Protein AF-A0A1B3E6L6-F1 (afdb_monomer)

Mean predicted aligned error: 12.83 Å

Solvent-accessible surface area (backbone atoms only — not comparable to full-atom values): 8025 Å² total; per-residue (Å²): 119,66,79,77,66,76,76,62,70,64,58,30,36,51,27,19,52,50,33,32,53,53,49,43,53,72,69,69,51,60,70,65,60,56,51,47,51,59,66,41,56,65,50,52,46,38,31,69,58,58,65,61,40,76,87,66,49,52,91,49,75,70,44,30,39,52,48,17,30,46,27,16,46,41,19,52,50,31,40,76,79,42,95,42,90,62,36,52,72,61,16,46,55,54,38,54,69,42,34,72,57,47,46,53,55,51,51,67,71,67,63,86,73,94,72,83,83,91,76,68,70,74,69,64,65,73,78,75,75,79,81,83,86,85,88,128

Foldseek 3Di:
DVVVPPPFDLLQLVLLLVLLQVVCVVVVHDVVVSVVLVVPCPSVCCSPPVRRDPPQQAPDPVSSSVLSNQLSVQQVVCCVPHPDPGCNVVSSVVSSVCSVVSNVVVVVVPDDDPDDPPPPPVVVVVVPDDDDDDDD

Sequence (136 aa):
MLAVLRVIRIEIPLAMLASRVLLCLAAGHSPQESLYSLSLGGLLFTAFFIATDPVTSPDTRAGRILFGVAIGALTELIREFGLYADGLCFAVLAANLLVPQIDRLVLRIQRPWYTRTPCTESVRSDVGGAPGERSE

Structure (mmCIF, N/CA/C/O backbone):
data_AF-A0A1B3E6L6-F1
#
_entry.id   AF-A0A1B3E6L6-F1
#
loop_
_atom_site.group_PDB
_atom_site.id
_atom_site.type_symbol
_atom_site.label_atom_id
_atom_site.label_alt_id
_atom_site.label_comp_id
_atom_site.label_asym_id
_atom_site.label_entity_id
_atom_site.label_seq_id
_atom_site.pdbx_PDB_ins_code
_atom_site.Cartn_x
_atom_site.Cartn_y
_atom_site.Cartn_z
_atom_site.occupancy
_atom_site.B_iso_or_equiv
_atom_site.auth_seq_id
_atom_site.auth_comp_id
_atom_site.auth_asym_id
_atom_site.auth_atom_id
_atom_site.pdbx_PDB_model_num
ATOM 1 N N . MET A 1 1 ? 9.447 8.538 17.000 1.00 41.03 1 MET A N 1
ATOM 2 C CA . MET A 1 1 ? 8.696 8.958 18.207 1.00 41.03 1 MET A CA 1
ATOM 3 C C . MET A 1 1 ? 7.262 8.417 18.225 1.00 41.03 1 MET A C 1
ATOM 5 O O . MET A 1 1 ? 6.877 7.855 19.236 1.00 41.03 1 MET A O 1
ATOM 9 N N . LEU A 1 2 ? 6.508 8.447 17.113 1.00 46.28 2 LEU A N 1
ATOM 10 C CA . LEU A 1 2 ? 5.162 7.838 17.033 1.00 46.28 2 LEU A CA 1
ATOM 11 C C . LEU A 1 2 ? 5.155 6.291 16.970 1.00 46.28 2 LEU A C 1
ATOM 13 O O . LEU A 1 2 ? 4.274 5.661 17.547 1.00 46.28 2 LEU A O 1
ATOM 17 N N . ALA A 1 3 ? 6.178 5.666 16.369 1.00 46.22 3 ALA A N 1
ATOM 18 C CA . ALA A 1 3 ? 6.337 4.201 16.320 1.00 46.22 3 ALA A CA 1
ATOM 19 C C . ALA A 1 3 ? 6.594 3.540 17.696 1.00 46.22 3 ALA A C 1
ATOM 21 O O . ALA A 1 3 ? 6.356 2.350 17.872 1.00 46.22 3 ALA A O 1
ATOM 22 N N . VAL A 1 4 ? 7.052 4.318 18.684 1.00 46.22 4 VAL A N 1
ATOM 23 C CA . VAL A 1 4 ? 7.353 3.846 20.050 1.00 46.22 4 VAL A CA 1
ATOM 24 C C . VAL A 1 4 ? 6.099 3.853 20.937 1.00 46.22 4 VAL A C 1
ATOM 26 O O . VAL A 1 4 ? 6.029 3.120 21.917 1.00 46.22 4 VAL A O 1
ATOM 29 N N . LEU A 1 5 ? 5.062 4.613 20.565 1.00 48.47 5 LEU A N 1
ATOM 30 C CA . LEU A 1 5 ? 3.857 4.805 21.378 1.00 48.47 5 LEU A CA 1
ATOM 31 C C . LEU A 1 5 ? 2.786 3.710 21.200 1.00 48.47 5 LEU A C 1
ATOM 33 O O . LEU A 1 5 ? 1.694 3.858 21.731 1.00 48.47 5 LEU A O 1
ATOM 37 N N . ARG A 1 6 ? 3.062 2.598 20.494 1.00 50.12 6 ARG A N 1
ATOM 38 C CA . ARG A 1 6 ? 2.117 1.465 20.312 1.00 50.12 6 ARG A CA 1
ATOM 39 C C . ARG A 1 6 ? 0.737 1.825 19.718 1.00 50.12 6 ARG A C 1
ATOM 41 O O . ARG A 1 6 ? -0.174 1.003 19.757 1.00 50.12 6 ARG A O 1
ATOM 48 N N . VAL A 1 7 ? 0.587 3.013 19.129 1.00 53.12 7 VAL A N 1
ATOM 49 C CA . VAL A 1 7 ? -0.655 3.454 18.465 1.00 53.12 7 VAL A CA 1
ATOM 50 C C . VAL A 1 7 ? -0.666 3.077 16.975 1.00 53.12 7 VAL A C 1
ATOM 52 O O . VAL A 1 7 ? -1.729 2.804 16.425 1.00 53.12 7 VAL A O 1
ATOM 55 N N . ILE A 1 8 ? 0.505 2.976 16.329 1.00 53.72 8 ILE A N 1
ATOM 56 C CA . ILE A 1 8 ? 0.622 2.602 14.909 1.00 53.72 8 ILE A CA 1
ATOM 57 C C . ILE A 1 8 ? 0.853 1.091 14.779 1.00 53.72 8 ILE A C 1
ATOM 59 O O . ILE A 1 8 ? 1.781 0.523 15.354 1.00 53.72 8 ILE A O 1
ATOM 63 N N . ARG A 1 9 ? -0.028 0.447 14.012 1.00 62.03 9 ARG A N 1
ATOM 64 C CA . ARG A 1 9 ? -0.078 -0.993 13.737 1.00 62.03 9 ARG A CA 1
ATOM 65 C C . ARG A 1 9 ? 0.976 -1.325 12.667 1.00 62.03 9 ARG A C 1
ATOM 67 O O . ARG A 1 9 ? 0.778 -1.038 11.488 1.00 62.03 9 ARG A O 1
ATOM 74 N N . ILE A 1 10 ? 2.113 -1.880 13.093 1.00 70.75 10 ILE A N 1
ATOM 75 C CA . ILE A 1 10 ? 3.303 -2.192 12.267 1.00 70.75 10 ILE A CA 1
ATOM 76 C C . ILE A 1 10 ? 2.981 -3.205 11.147 1.00 70.75 10 ILE A C 1
ATOM 78 O O . ILE A 1 10 ? 3.731 -3.355 10.188 1.00 70.75 10 ILE A O 1
ATOM 82 N N . GLU A 1 11 ? 1.834 -3.872 11.229 1.00 80.75 11 GLU A N 1
ATOM 83 C CA . GLU A 1 11 ? 1.367 -4.860 10.266 1.00 80.75 11 GLU A CA 1
ATOM 84 C C . GLU A 1 11 ? 1.252 -4.302 8.837 1.00 80.75 11 GLU A C 1
ATOM 86 O O . GLU A 1 11 ? 1.588 -5.013 7.898 1.00 80.75 11 GLU A O 1
ATOM 91 N N . ILE A 1 12 ? 0.833 -3.042 8.661 1.00 81.25 12 ILE A N 1
ATOM 92 C CA . ILE A 1 12 ? 0.653 -2.421 7.334 1.00 81.25 12 ILE A CA 1
ATOM 93 C C . ILE A 1 12 ? 2.001 -2.131 6.646 1.00 81.25 12 ILE A C 1
ATOM 95 O O . ILE A 1 12 ? 2.218 -2.660 5.551 1.00 81.25 12 ILE A O 1
ATOM 99 N N . PRO A 1 13 ? 2.935 -1.362 7.252 1.00 83.94 13 PRO A N 1
ATOM 100 C CA . PRO A 1 13 ? 4.232 -1.100 6.629 1.00 83.94 13 PRO A CA 1
ATOM 101 C C . PRO A 1 13 ? 5.027 -2.390 6.420 1.00 83.94 13 PRO A C 1
ATOM 103 O O . PRO A 1 13 ? 5.674 -2.550 5.386 1.00 83.94 13 PRO A O 1
ATOM 106 N N . LEU A 1 14 ? 4.947 -3.337 7.363 1.00 85.12 14 LEU A N 1
ATOM 107 C CA . LEU A 1 14 ? 5.633 -4.620 7.241 1.00 85.12 14 LEU A CA 1
ATOM 108 C C . LEU A 1 14 ? 5.074 -5.449 6.080 1.00 85.12 14 LEU A C 1
ATOM 110 O O . LEU 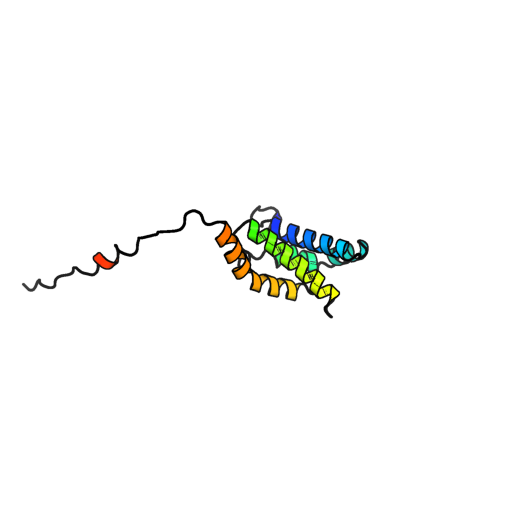A 1 14 ? 5.854 -5.972 5.290 1.00 85.12 14 LEU A O 1
ATOM 114 N N . ALA A 1 15 ? 3.747 -5.541 5.943 1.00 85.38 15 ALA A N 1
ATOM 115 C CA . ALA A 1 15 ? 3.113 -6.265 4.842 1.00 85.38 15 ALA A CA 1
ATOM 116 C C . ALA A 1 15 ? 3.434 -5.637 3.479 1.00 85.38 15 ALA A C 1
ATOM 118 O O . ALA A 1 15 ? 3.723 -6.360 2.5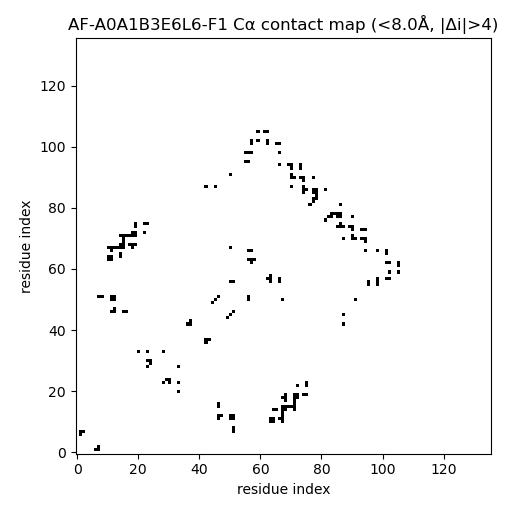28 1.00 85.38 15 ALA A O 1
ATOM 119 N N . MET A 1 16 ? 3.445 -4.305 3.391 1.00 87.31 16 MET A N 1
ATOM 120 C CA . MET A 1 16 ? 3.783 -3.585 2.163 1.00 87.31 16 MET A CA 1
ATOM 121 C C . MET A 1 16 ? 5.234 -3.829 1.736 1.00 87.31 16 MET A C 1
ATOM 123 O O . MET A 1 16 ? 5.484 -4.190 0.585 1.00 87.31 16 MET A O 1
ATOM 127 N N . LEU A 1 17 ? 6.190 -3.683 2.661 1.00 87.12 17 LEU A N 1
ATOM 128 C CA . LEU A 1 17 ? 7.609 -3.925 2.386 1.00 87.12 17 LEU A CA 1
ATOM 129 C C . LEU A 1 17 ? 7.871 -5.394 2.044 1.00 87.12 17 LEU A C 1
ATOM 131 O O . LEU A 1 17 ? 8.558 -5.679 1.065 1.00 87.12 17 LEU A O 1
ATOM 135 N N . ALA A 1 18 ? 7.289 -6.321 2.808 1.00 87.00 18 ALA A N 1
ATOM 136 C CA . ALA A 1 18 ? 7.426 -7.751 2.558 1.00 87.00 18 ALA A CA 1
ATOM 137 C C . ALA A 1 18 ? 6.862 -8.135 1.186 1.00 87.00 18 ALA A C 1
ATOM 139 O O . ALA A 1 18 ? 7.531 -8.831 0.429 1.00 87.00 18 ALA A O 1
ATOM 140 N N . SER A 1 19 ? 5.670 -7.643 0.834 1.00 86.62 19 SER A N 1
ATOM 141 C CA . SER A 1 19 ? 5.049 -7.923 -0.463 1.00 86.62 19 SER A CA 1
ATOM 142 C C . SER A 1 19 ? 5.864 -7.363 -1.626 1.00 86.62 19 SER A C 1
ATOM 144 O O . SER A 1 19 ? 6.028 -8.048 -2.630 1.00 86.62 19 SER A O 1
ATOM 146 N N . ARG A 1 20 ? 6.386 -6.137 -1.498 1.00 84.25 20 ARG A N 1
ATOM 147 C CA . ARG A 1 20 ? 7.227 -5.495 -2.518 1.00 84.25 20 ARG A CA 1
ATOM 148 C C . ARG A 1 20 ? 8.509 -6.293 -2.755 1.00 84.25 20 ARG A C 1
ATOM 150 O O . ARG A 1 20 ? 8.824 -6.620 -3.891 1.00 84.25 20 ARG A O 1
ATOM 157 N N . VAL A 1 21 ? 9.221 -6.647 -1.684 1.00 83.38 21 VAL A N 1
ATOM 158 C CA . VAL A 1 21 ? 10.462 -7.432 -1.775 1.00 83.38 21 VAL A CA 1
ATOM 159 C C . VAL A 1 21 ? 10.185 -8.822 -2.343 1.00 83.38 21 VAL A C 1
ATOM 161 O O . VAL A 1 21 ? 10.919 -9.281 -3.212 1.00 83.38 21 VAL A O 1
ATOM 164 N N . LEU A 1 22 ? 9.109 -9.478 -1.902 1.00 85.75 22 LEU A N 1
ATOM 165 C CA . LEU A 1 22 ? 8.742 -10.807 -2.386 1.00 85.75 22 LEU A CA 1
ATOM 166 C C . LEU A 1 22 ? 8.441 -10.807 -3.889 1.00 85.75 22 LEU A C 1
ATOM 168 O O . LEU A 1 22 ? 8.904 -11.694 -4.600 1.00 85.75 22 LEU A O 1
ATOM 172 N N . LEU A 1 23 ? 7.697 -9.813 -4.377 1.00 83.50 23 LEU A N 1
ATOM 173 C CA . LEU A 1 23 ? 7.357 -9.703 -5.796 1.00 83.50 23 LEU A CA 1
ATOM 174 C C . LEU A 1 23 ? 8.552 -9.294 -6.653 1.00 83.50 23 LEU A C 1
ATOM 176 O O . LEU A 1 23 ? 8.731 -9.848 -7.730 1.00 83.50 23 LEU A O 1
ATOM 180 N N . CYS A 1 24 ? 9.415 -8.415 -6.151 1.00 80.31 24 CYS A N 1
ATOM 181 C CA . CYS A 1 24 ? 10.666 -8.062 -6.815 1.00 80.31 24 CYS A CA 1
ATOM 182 C C . CYS A 1 24 ? 11.586 -9.288 -6.986 1.00 80.31 24 CYS A C 1
ATOM 184 O O . CYS A 1 24 ? 12.129 -9.520 -8.066 1.00 80.31 24 CYS A O 1
ATOM 186 N N . LEU A 1 25 ? 11.693 -10.131 -5.948 1.00 78.81 25 LEU A N 1
ATOM 187 C CA . LEU A 1 25 ? 12.423 -11.401 -6.023 1.00 78.81 25 LEU A CA 1
ATOM 188 C C . LEU A 1 25 ? 11.766 -12.387 -6.998 1.00 78.81 25 LEU A C 1
ATOM 190 O O . LEU A 1 25 ? 12.469 -13.057 -7.752 1.00 78.81 25 LEU A O 1
ATOM 194 N N . ALA A 1 26 ? 10.433 -12.468 -7.008 1.00 81.19 26 ALA A N 1
ATOM 195 C CA . ALA A 1 26 ? 9.693 -13.318 -7.940 1.00 81.19 26 ALA A CA 1
ATOM 196 C C . ALA A 1 26 ? 9.858 -12.872 -9.405 1.00 81.19 26 ALA A C 1
ATOM 198 O O . ALA A 1 26 ? 9.918 -13.718 -10.293 1.00 81.19 26 ALA A O 1
ATOM 199 N N . ALA A 1 27 ? 9.993 -11.567 -9.650 1.00 75.88 27 ALA A N 1
ATOM 200 C CA . ALA A 1 27 ? 10.260 -10.982 -10.963 1.00 75.88 27 ALA A CA 1
ATOM 201 C C . ALA A 1 27 ? 11.733 -11.115 -11.409 1.00 75.88 27 ALA A C 1
ATOM 203 O O . ALA A 1 27 ? 12.117 -10.569 -12.440 1.00 75.88 27 ALA A O 1
ATOM 204 N N . GLY A 1 28 ? 12.588 -11.803 -10.640 1.00 72.62 28 GLY A N 1
ATOM 205 C CA . GLY A 1 28 ? 13.980 -12.076 -11.011 1.00 72.62 28 GLY A CA 1
ATOM 206 C C . GLY A 1 28 ? 14.906 -10.855 -11.005 1.00 72.62 28 GLY A C 1
ATOM 207 O O . GLY A 1 28 ? 16.024 -10.939 -11.514 1.00 72.62 28 GLY A O 1
ATOM 208 N N . HIS A 1 29 ? 14.472 -9.728 -10.432 1.00 74.12 29 HIS A N 1
ATOM 209 C CA . HIS A 1 29 ? 15.305 -8.535 -10.317 1.00 74.12 29 HIS A CA 1
ATOM 210 C C . HIS A 1 29 ? 16.397 -8.732 -9.263 1.00 74.12 29 HIS A C 1
ATOM 212 O O . HIS A 1 29 ? 16.225 -9.440 -8.265 1.00 74.12 29 HIS A O 1
ATOM 218 N N . SER A 1 30 ? 17.550 -8.092 -9.473 1.00 75.06 30 SER A N 1
ATOM 219 C CA . SER A 1 30 ? 18.653 -8.210 -8.524 1.00 75.06 30 SER A CA 1
ATOM 220 C C . SER A 1 30 ? 18.262 -7.591 -7.166 1.00 75.06 30 SER A C 1
ATOM 222 O O . SER A 1 30 ? 17.670 -6.508 -7.119 1.00 75.06 30 SER A O 1
ATOM 224 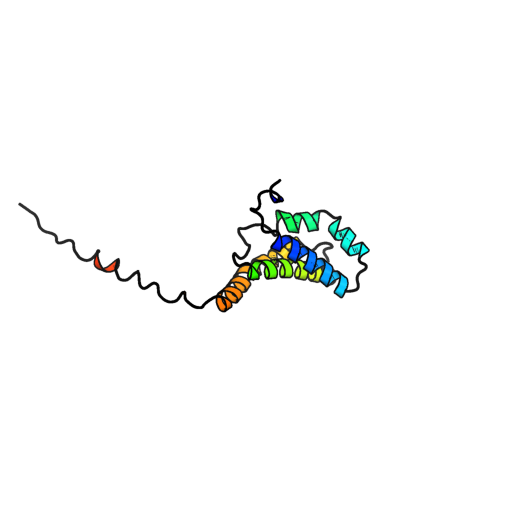N N . PRO A 1 31 ? 18.616 -8.223 -6.029 1.00 65.62 31 PRO A N 1
ATOM 225 C CA . PRO A 1 31 ? 18.261 -7.714 -4.698 1.00 65.62 31 PRO A CA 1
ATOM 226 C C . PRO A 1 31 ? 18.870 -6.331 -4.412 1.00 65.62 31 PRO A C 1
ATOM 228 O O . PRO A 1 31 ? 18.399 -5.606 -3.539 1.00 65.62 31 PRO A O 1
ATOM 231 N N . GLN A 1 32 ? 19.898 -5.954 -5.172 1.00 65.62 32 GLN A N 1
ATOM 232 C CA . GLN A 1 32 ? 20.609 -4.683 -5.086 1.00 65.62 32 GLN A CA 1
ATOM 233 C C . GLN A 1 32 ? 19.712 -3.511 -5.506 1.00 65.62 32 GLN A C 1
ATOM 235 O O . GLN A 1 32 ? 19.678 -2.488 -4.826 1.00 65.62 32 GLN A O 1
ATOM 240 N N . GLU A 1 33 ? 18.924 -3.680 -6.570 1.00 66.75 33 GLU A N 1
ATOM 241 C CA . GLU A 1 33 ? 17.974 -2.658 -7.022 1.00 66.75 33 GLU A CA 1
ATOM 242 C C . GLU A 1 33 ? 16.800 -2.510 -6.060 1.00 66.75 33 GLU A C 1
ATOM 244 O O . GLU A 1 33 ? 16.365 -1.396 -5.768 1.00 66.75 33 GLU A O 1
ATOM 249 N N . SER A 1 34 ? 16.330 -3.625 -5.492 1.00 65.50 34 SER A N 1
ATOM 250 C CA . SER A 1 34 ? 15.294 -3.581 -4.461 1.00 65.50 34 SER A CA 1
ATOM 251 C C . SER A 1 34 ? 15.776 -2.812 -3.231 1.00 65.50 34 SER A C 1
ATOM 253 O O . SER A 1 34 ? 15.046 -1.977 -2.701 1.00 65.50 34 SER A O 1
ATOM 255 N N . LEU A 1 35 ? 17.013 -3.056 -2.790 1.00 64.06 35 LEU A N 1
ATOM 256 C CA . LEU A 1 35 ? 17.632 -2.319 -1.688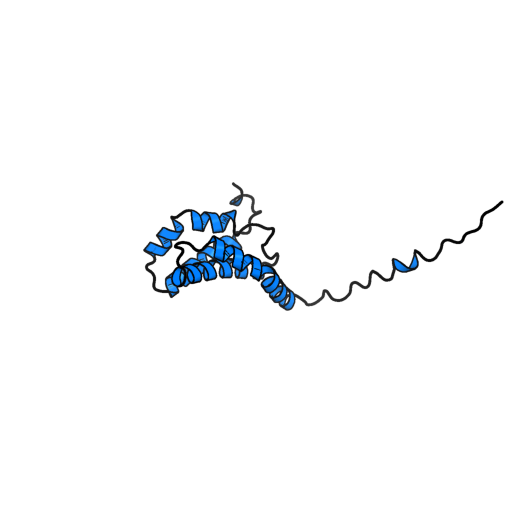 1.00 64.06 35 LEU A CA 1
ATOM 257 C C . LEU A 1 35 ? 17.811 -0.834 -2.021 1.00 64.06 35 LEU A C 1
ATOM 259 O O . LEU A 1 35 ? 17.611 0.008 -1.146 1.00 64.06 35 LEU A O 1
ATOM 263 N N . TYR A 1 36 ? 18.109 -0.489 -3.275 1.00 65.94 36 TYR A N 1
ATOM 264 C CA . TYR A 1 36 ? 18.185 0.904 -3.715 1.00 65.94 36 TYR A CA 1
ATOM 265 C C . TYR A 1 36 ? 16.823 1.608 -3.618 1.00 65.94 36 TYR A C 1
ATOM 267 O O . TYR A 1 36 ? 16.741 2.701 -3.064 1.00 65.94 36 TYR A O 1
ATOM 275 N N . SER A 1 37 ? 15.727 0.955 -4.018 1.00 67.06 37 SER A N 1
ATOM 276 C CA . SER A 1 37 ? 14.366 1.483 -3.819 1.00 67.06 37 SER A CA 1
ATOM 277 C C . SER A 1 37 ? 13.952 1.595 -2.345 1.00 67.06 37 SER A C 1
ATOM 279 O O . SER A 1 37 ? 13.157 2.467 -2.011 1.00 67.06 37 SER A O 1
ATOM 281 N N . LEU A 1 38 ? 14.486 0.757 -1.446 1.00 65.19 38 LEU A N 1
ATOM 282 C CA . LEU A 1 38 ? 14.327 0.947 0.006 1.00 65.19 38 LEU A CA 1
ATOM 283 C C . LEU A 1 38 ? 15.147 2.143 0.524 1.00 65.19 38 LEU A C 1
ATOM 285 O O . LEU A 1 38 ? 14.758 2.776 1.504 1.00 65.19 38 LEU A O 1
ATOM 289 N N . SER A 1 39 ? 16.276 2.434 -0.125 1.00 62.81 39 SER A N 1
ATOM 290 C CA . SER A 1 39 ? 17.194 3.528 0.216 1.00 62.81 39 SER A CA 1
ATOM 291 C C . SER A 1 39 ? 16.698 4.886 -0.294 1.00 62.81 39 SER A C 1
ATOM 293 O O . SER A 1 39 ? 16.971 5.915 0.326 1.00 62.81 39 SER A O 1
ATOM 295 N N . LEU A 1 40 ? 15.926 4.903 -1.389 1.00 68.50 40 LEU A N 1
ATOM 296 C CA . LEU A 1 40 ? 15.109 6.047 -1.777 1.00 68.50 40 LEU A CA 1
ATOM 297 C C . LEU A 1 40 ? 13.987 6.193 -0.750 1.00 68.50 40 LEU A C 1
ATOM 299 O O . LEU A 1 40 ? 13.019 5.436 -0.739 1.00 68.50 40 LEU A O 1
ATOM 303 N N . GLY A 1 41 ? 14.101 7.195 0.119 1.00 69.88 41 GLY A N 1
ATOM 304 C CA . GLY A 1 41 ? 13.173 7.422 1.228 1.00 69.88 41 GLY A CA 1
ATOM 305 C C . GLY A 1 41 ? 11.683 7.472 0.860 1.00 69.88 41 GLY A C 1
ATOM 306 O O . GLY A 1 41 ? 10.863 7.370 1.763 1.00 69.88 41 GLY A O 1
ATOM 307 N N . GLY A 1 42 ? 11.305 7.565 -0.421 1.00 78.31 42 GLY A N 1
ATOM 308 C CA . GLY A 1 42 ? 9.920 7.517 -0.896 1.00 78.31 42 GLY A CA 1
ATOM 309 C C . GLY A 1 42 ? 9.164 6.234 -0.528 1.00 78.31 42 GLY A C 1
ATOM 310 O O . GLY A 1 42 ? 8.011 6.320 -0.099 1.00 78.31 42 GLY A O 1
ATOM 311 N N . LEU A 1 43 ? 9.795 5.055 -0.604 1.00 82.38 43 LEU A N 1
ATOM 312 C CA . LEU A 1 43 ? 9.145 3.788 -0.231 1.00 82.38 43 LEU A CA 1
ATOM 313 C C . LEU A 1 43 ? 8.873 3.730 1.277 1.00 82.38 43 LEU A C 1
ATOM 315 O O . LEU A 1 43 ? 7.764 3.408 1.700 1.00 82.38 43 LEU A O 1
ATOM 319 N N . LEU A 1 44 ? 9.876 4.078 2.087 1.00 82.94 44 LEU A N 1
ATOM 320 C CA . LEU A 1 44 ? 9.756 4.113 3.544 1.00 82.94 44 LEU A CA 1
ATOM 321 C C . LEU A 1 44 ? 8.783 5.211 3.991 1.00 82.94 44 LEU A C 1
ATOM 323 O O . LEU A 1 44 ? 7.938 4.973 4.848 1.00 82.94 44 LEU A O 1
ATOM 327 N N . PHE A 1 45 ? 8.833 6.389 3.373 1.00 84.00 45 PHE A N 1
ATOM 328 C CA . PHE A 1 45 ? 7.887 7.469 3.632 1.00 84.00 45 PHE A CA 1
ATOM 329 C C . PHE A 1 45 ? 6.454 7.026 3.332 1.00 84.00 45 PHE A C 1
ATOM 331 O O . PHE A 1 45 ? 5.564 7.188 4.165 1.00 84.00 45 PHE A O 1
ATOM 338 N N . THR A 1 46 ? 6.238 6.370 2.193 1.00 85.44 46 THR A N 1
ATOM 339 C CA . THR A 1 46 ? 4.922 5.834 1.837 1.00 85.44 46 THR A CA 1
ATOM 340 C C . THR A 1 46 ? 4.471 4.771 2.834 1.00 85.44 46 THR A C 1
ATOM 342 O O . THR A 1 46 ? 3.349 4.844 3.321 1.00 85.44 46 THR A O 1
ATOM 345 N N . ALA A 1 47 ? 5.341 3.830 3.208 1.00 83.62 47 ALA A N 1
ATOM 346 C CA . ALA A 1 47 ? 5.002 2.757 4.140 1.00 83.62 47 ALA A CA 1
ATOM 347 C C . ALA A 1 47 ? 4.633 3.276 5.541 1.00 83.62 47 ALA A C 1
ATOM 349 O O . ALA A 1 47 ? 3.679 2.789 6.141 1.00 83.62 47 ALA A O 1
ATOM 350 N N . PHE A 1 48 ? 5.385 4.246 6.068 1.00 81.94 48 PHE A N 1
ATOM 351 C CA . PHE A 1 48 ? 5.274 4.694 7.462 1.00 81.94 48 PHE A CA 1
ATOM 352 C C . PHE A 1 48 ? 4.417 5.944 7.683 1.00 81.94 48 PHE A C 1
ATOM 354 O O . PHE A 1 48 ? 4.053 6.202 8.829 1.00 81.94 48 PHE A O 1
ATOM 361 N N . PHE A 1 49 ? 4.146 6.742 6.647 1.00 78.06 49 PHE A N 1
ATOM 362 C CA . PHE A 1 49 ? 3.344 7.965 6.772 1.00 78.06 49 PHE A CA 1
ATOM 363 C C . PHE A 1 49 ? 2.053 7.915 5.961 1.00 78.06 49 PHE A C 1
ATOM 365 O O . PHE A 1 49 ? 1.020 8.331 6.475 1.00 78.06 49 PHE A O 1
ATOM 372 N N . ILE A 1 50 ? 2.092 7.405 4.726 1.00 80.56 50 ILE A N 1
ATOM 373 C CA . ILE A 1 50 ? 0.925 7.414 3.832 1.00 80.56 50 ILE A CA 1
ATOM 374 C C . ILE A 1 50 ? 0.053 6.172 4.058 1.00 80.56 50 ILE A C 1
ATOM 376 O O . ILE A 1 50 ? -1.134 6.289 4.333 1.00 80.56 50 ILE A O 1
ATOM 380 N N . ALA A 1 51 ? 0.634 4.973 3.991 1.00 77.06 51 ALA A N 1
ATOM 381 C CA . ALA A 1 51 ? -0.104 3.715 4.106 1.00 77.06 51 ALA A CA 1
ATOM 382 C C . ALA A 1 51 ? -0.668 3.470 5.517 1.00 77.06 51 ALA A C 1
ATOM 384 O O . ALA A 1 51 ? -1.620 2.717 5.683 1.00 77.06 51 ALA A O 1
ATOM 385 N N . THR A 1 52 ? -0.089 4.097 6.542 1.00 73.75 52 THR A N 1
ATOM 386 C CA . THR A 1 52 ? -0.559 4.022 7.933 1.00 73.75 52 THR A CA 1
ATOM 387 C C . THR A 1 52 ? -1.611 5.073 8.283 1.00 73.75 52 THR A C 1
ATOM 389 O O . THR A 1 52 ? -1.904 5.240 9.471 1.00 73.75 52 THR A O 1
ATOM 392 N N . ASP A 1 53 ? -2.180 5.793 7.306 1.00 73.00 53 ASP A N 1
ATOM 393 C CA . ASP A 1 53 ? -3.329 6.651 7.590 1.00 73.00 53 ASP A CA 1
ATOM 394 C C . ASP A 1 53 ? -4.511 5.790 8.104 1.00 73.00 53 ASP A C 1
ATOM 396 O O . ASP A 1 53 ? -4.838 4.748 7.523 1.00 73.00 53 ASP A O 1
ATOM 400 N N . PRO A 1 54 ? -5.127 6.152 9.246 1.00 55.25 54 PRO A N 1
ATOM 401 C CA . PRO A 1 54 ? -6.221 5.378 9.830 1.00 55.25 54 PRO A CA 1
ATOM 402 C C . PRO A 1 54 ? -7.587 5.706 9.211 1.00 55.25 54 PRO A C 1
ATOM 404 O O . PRO A 1 54 ? -8.577 5.090 9.590 1.00 55.25 54 P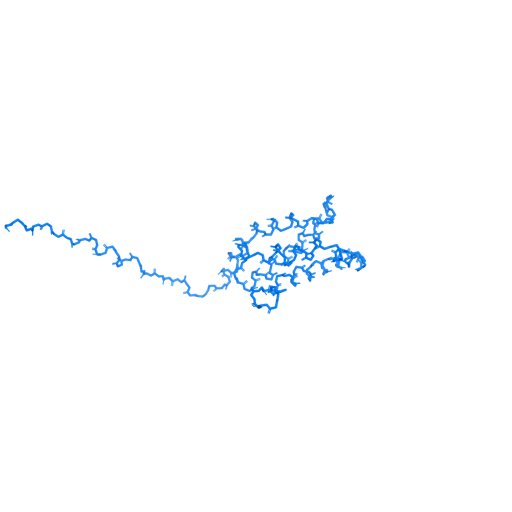RO A O 1
ATOM 407 N N . VAL A 1 55 ? -7.670 6.690 8.312 1.00 54.28 55 VAL A N 1
ATOM 408 C CA . VAL A 1 55 ? -8.944 7.180 7.760 1.00 54.28 55 VAL A CA 1
ATOM 409 C C . VAL A 1 55 ? -9.411 6.285 6.616 1.00 54.28 55 VAL A C 1
ATOM 411 O O . VAL A 1 55 ? -10.610 6.091 6.427 1.00 54.28 55 VAL A O 1
ATOM 414 N N . THR A 1 56 ? -8.463 5.714 5.877 1.00 63.81 56 THR A N 1
ATOM 415 C CA . THR A 1 56 ? -8.722 4.842 4.729 1.00 63.81 56 THR A CA 1
ATOM 416 C C . THR A 1 56 ? -8.365 3.381 4.990 1.00 63.81 56 THR A C 1
ATOM 418 O O . THR A 1 56 ? -8.747 2.516 4.212 1.00 63.81 56 THR A O 1
ATOM 421 N N . SER A 1 57 ? -7.694 3.061 6.097 1.00 65.19 57 SER A N 1
ATOM 422 C CA . SER A 1 57 ? -7.330 1.679 6.419 1.00 65.19 57 SER A CA 1
ATOM 423 C C . SER A 1 57 ? -8.523 0.850 6.934 1.00 65.19 57 SER A C 1
ATOM 425 O O . SER A 1 57 ? -9.275 1.324 7.786 1.00 65.19 57 SER A O 1
ATOM 427 N N . PRO A 1 58 ? -8.686 -0.422 6.510 1.00 68.12 58 PRO A N 1
ATOM 428 C CA . PRO A 1 58 ? -9.706 -1.313 7.066 1.00 68.12 58 PRO A CA 1
ATOM 429 C C . PRO A 1 58 ? -9.447 -1.607 8.554 1.00 68.12 58 PRO A C 1
ATOM 431 O O . PRO A 1 58 ? -8.307 -1.795 8.979 1.00 68.12 58 PRO A O 1
ATOM 434 N N . ASP A 1 59 ? -10.504 -1.701 9.364 1.00 72.25 59 ASP A N 1
ATOM 435 C CA . ASP A 1 59 ? -10.367 -1.826 10.827 1.00 72.25 59 ASP A CA 1
ATOM 436 C C . ASP A 1 59 ? -9.930 -3.252 11.258 1.00 72.25 59 ASP A C 1
ATOM 438 O O . ASP A 1 59 ? -9.168 -3.493 12.213 1.00 72.25 59 ASP A O 1
ATOM 442 N N . THR A 1 60 ? -10.317 -4.248 10.458 1.00 78.31 60 THR A N 1
ATOM 443 C CA . THR A 1 60 ? -10.022 -5.667 10.695 1.00 78.31 60 THR A CA 1
ATOM 444 C C . THR A 1 60 ? -8.533 -6.005 10.522 1.00 78.31 60 THR A C 1
ATOM 446 O O . THR A 1 60 ? -7.844 -5.494 9.639 1.00 78.31 60 THR A O 1
ATOM 449 N N . ARG A 1 61 ? -7.995 -6.916 11.357 1.00 78.81 61 ARG A N 1
ATOM 450 C CA . ARG A 1 61 ? -6.583 -7.362 11.247 1.00 78.81 61 ARG A CA 1
ATOM 451 C C . ARG A 1 61 ? -6.276 -8.002 9.890 1.00 78.81 61 ARG A C 1
ATOM 453 O O . ARG A 1 61 ? -5.232 -7.716 9.315 1.00 78.81 61 ARG A O 1
ATOM 460 N N . ALA A 1 62 ? -7.180 -8.845 9.387 1.00 77.94 62 ALA A N 1
ATOM 461 C CA . ALA A 1 62 ? -7.011 -9.514 8.099 1.00 77.94 62 ALA A CA 1
ATOM 462 C C . ALA A 1 62 ? -7.062 -8.523 6.922 1.00 77.94 62 ALA A C 1
ATOM 464 O O . ALA A 1 62 ? -6.228 -8.604 6.022 1.00 77.94 62 ALA A O 1
ATOM 465 N N . GLY A 1 63 ? -7.978 -7.545 6.965 1.00 80.69 63 GLY A N 1
ATOM 466 C CA . GLY A 1 63 ? -8.076 -6.502 5.943 1.00 80.69 63 GLY A CA 1
ATOM 467 C C . GLY A 1 63 ? -6.812 -5.651 5.850 1.00 80.69 63 GLY A C 1
ATOM 468 O O . GLY A 1 63 ? -6.375 -5.333 4.751 1.00 80.69 63 GLY A O 1
ATOM 469 N N . ARG A 1 64 ? -6.169 -5.346 6.984 1.00 81.75 64 ARG A N 1
ATOM 470 C CA . ARG A 1 64 ? -4.927 -4.551 7.016 1.00 81.75 64 ARG A CA 1
ATOM 471 C C . ARG A 1 64 ? -3.746 -5.234 6.343 1.00 81.75 64 ARG A C 1
ATOM 473 O O . ARG A 1 64 ? -2.998 -4.578 5.625 1.00 81.75 64 ARG A O 1
ATOM 480 N N . ILE A 1 65 ? -3.594 -6.541 6.550 1.00 83.56 65 ILE A N 1
ATOM 481 C CA . ILE A 1 65 ? -2.542 -7.313 5.879 1.00 83.56 65 ILE A CA 1
ATOM 482 C C . ILE A 1 65 ? -2.810 -7.336 4.373 1.00 83.56 65 ILE A C 1
ATOM 484 O O . ILE A 1 65 ? -1.907 -7.049 3.591 1.00 83.56 65 ILE A O 1
ATOM 488 N N . LEU A 1 66 ? -4.055 -7.605 3.966 1.00 84.62 66 LEU A N 1
ATOM 489 C CA . LEU A 1 66 ? -4.426 -7.635 2.552 1.00 84.62 66 LEU A CA 1
ATOM 490 C C . LEU A 1 66 ? -4.229 -6.271 1.876 1.00 84.62 66 LEU A C 1
ATOM 492 O O . LEU A 1 66 ? -3.759 -6.212 0.746 1.00 84.62 66 LEU A O 1
ATOM 496 N N . PHE A 1 67 ? -4.537 -5.185 2.580 1.00 86.31 67 PHE A N 1
ATOM 497 C CA . PHE A 1 67 ? -4.341 -3.821 2.102 1.00 86.31 67 PHE A CA 1
ATOM 498 C C . PHE A 1 67 ? -2.858 -3.486 1.882 1.00 86.31 67 PHE A C 1
ATOM 500 O O . PHE A 1 67 ? -2.489 -3.023 0.804 1.00 86.31 67 PHE A O 1
ATOM 507 N N . GLY A 1 68 ? -1.987 -3.792 2.853 1.00 86.62 68 GLY A N 1
ATOM 508 C CA . GLY A 1 68 ? -0.541 -3.596 2.700 1.00 86.62 68 GLY A CA 1
ATOM 509 C C . GLY A 1 68 ? 0.044 -4.420 1.547 1.00 86.62 68 GLY A C 1
ATOM 510 O O . GLY A 1 68 ? 0.821 -3.901 0.746 1.00 86.62 68 GLY A O 1
ATOM 511 N N . VAL A 1 69 ? -0.390 -5.678 1.408 1.00 88.19 69 VAL A N 1
ATOM 512 C CA . VAL A 1 69 ? -0.015 -6.543 0.277 1.00 88.19 69 VAL A CA 1
ATOM 513 C C . VAL A 1 69 ? -0.497 -5.958 -1.052 1.00 88.19 69 VAL A C 1
ATOM 515 O O . VAL A 1 69 ? 0.271 -5.917 -2.008 1.00 88.19 69 VAL A O 1
ATOM 518 N N . ALA A 1 70 ? -1.728 -5.445 -1.119 1.00 89.19 70 ALA A N 1
ATOM 519 C CA . ALA A 1 70 ? -2.271 -4.844 -2.334 1.00 89.19 70 ALA A CA 1
ATOM 520 C C . ALA A 1 70 ? -1.452 -3.629 -2.795 1.00 89.19 70 ALA A C 1
ATOM 522 O O . ALA A 1 70 ? -1.125 -3.540 -3.975 1.00 89.19 70 ALA A O 1
ATOM 523 N N . ILE A 1 71 ? -1.056 -2.732 -1.882 1.00 89.69 71 ILE A N 1
ATOM 524 C CA . ILE A 1 71 ? -0.195 -1.584 -2.217 1.00 89.69 71 ILE A CA 1
ATOM 525 C C . ILE A 1 71 ? 1.163 -2.061 -2.741 1.00 89.69 71 ILE A C 1
ATOM 527 O O . ILE A 1 71 ? 1.622 -1.589 -3.783 1.00 89.69 71 ILE A O 1
ATOM 531 N N . GLY A 1 72 ? 1.808 -3.002 -2.042 1.00 87.94 72 GLY A N 1
ATOM 532 C CA . GLY A 1 72 ? 3.108 -3.543 -2.447 1.00 87.94 72 GLY A CA 1
ATOM 533 C C . GLY A 1 72 ? 3.059 -4.212 -3.823 1.00 87.94 72 GLY A C 1
ATOM 534 O O . GLY A 1 72 ? 3.946 -3.989 -4.646 1.00 87.94 72 GLY A O 1
ATOM 535 N N . ALA A 1 73 ? 1.988 -4.960 -4.096 1.00 88.94 73 ALA A N 1
ATOM 536 C CA . ALA A 1 73 ? 1.766 -5.622 -5.374 1.00 88.94 73 ALA A CA 1
ATOM 537 C C . ALA A 1 73 ? 1.472 -4.655 -6.518 1.00 88.94 73 ALA A C 1
ATOM 539 O O . ALA A 1 73 ? 2.082 -4.758 -7.580 1.00 88.94 73 ALA A O 1
ATOM 540 N N . LEU A 1 74 ? 0.591 -3.680 -6.295 1.00 89.62 74 LEU A N 1
ATOM 541 C CA . LEU A 1 74 ? 0.285 -2.651 -7.286 1.00 89.62 74 LEU A CA 1
ATOM 542 C C . LEU A 1 74 ? 1.511 -1.800 -7.612 1.00 89.62 74 LEU A C 1
ATOM 544 O O . LEU A 1 74 ? 1.692 -1.413 -8.759 1.00 89.62 74 LEU A O 1
ATOM 548 N N . THR A 1 75 ? 2.372 -1.541 -6.629 1.00 88.75 75 THR A N 1
ATOM 549 C CA . THR A 1 75 ? 3.609 -0.787 -6.855 1.00 88.75 75 THR A CA 1
ATOM 550 C C . THR A 1 75 ? 4.554 -1.533 -7.797 1.00 88.75 75 THR A C 1
ATOM 552 O O . THR A 1 75 ? 5.054 -0.926 -8.738 1.00 88.75 75 THR A O 1
ATOM 555 N N . GLU A 1 76 ? 4.791 -2.834 -7.584 1.00 86.50 76 GLU A N 1
ATOM 556 C CA . GLU A 1 76 ? 5.650 -3.614 -8.491 1.00 86.50 76 GLU A CA 1
ATOM 557 C C . GLU A 1 76 ? 5.033 -3.719 -9.886 1.00 86.50 76 GLU A C 1
ATOM 559 O O . GLU A 1 76 ? 5.717 -3.490 -10.878 1.00 86.50 76 GLU A O 1
ATOM 564 N N . LEU A 1 77 ? 3.720 -3.948 -9.957 1.00 88.25 77 LEU A N 1
ATOM 565 C CA . LEU A 1 77 ? 3.000 -4.018 -11.223 1.00 88.25 77 LEU A CA 1
ATOM 566 C C . LEU A 1 77 ? 3.121 -2.710 -12.020 1.00 88.25 77 LEU A C 1
ATOM 568 O O . LEU A 1 77 ? 3.414 -2.724 -13.210 1.00 88.25 77 LEU A O 1
ATOM 572 N N . ILE A 1 78 ? 2.932 -1.559 -11.371 1.00 87.69 78 ILE A N 1
ATOM 573 C CA . 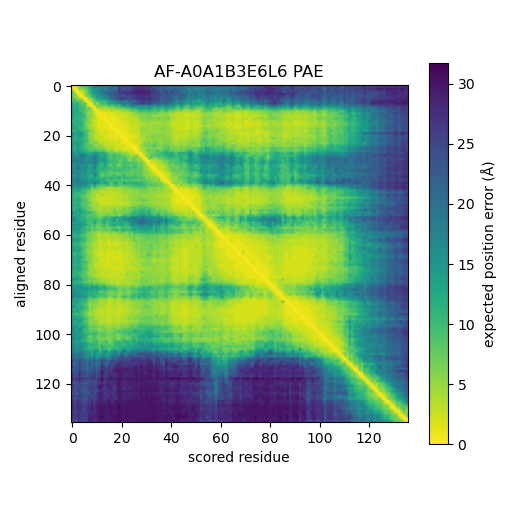ILE A 1 78 ? 3.079 -0.251 -12.024 1.00 87.69 78 ILE A CA 1
ATOM 574 C C . ILE A 1 78 ? 4.534 0.005 -12.413 1.00 87.69 78 ILE A C 1
ATOM 576 O O . ILE A 1 78 ? 4.781 0.716 -13.378 1.00 87.69 78 ILE A O 1
ATOM 580 N N . ARG A 1 79 ? 5.502 -0.561 -11.700 1.00 83.06 79 ARG A N 1
ATOM 581 C CA . ARG A 1 79 ? 6.911 -0.382 -12.038 1.00 83.06 79 ARG A CA 1
ATOM 582 C C . ARG A 1 79 ? 7.330 -1.196 -13.258 1.00 83.06 79 ARG A C 1
ATOM 584 O O . ARG A 1 79 ? 8.132 -0.717 -14.048 1.00 83.06 79 ARG A O 1
ATOM 591 N N . GLU A 1 80 ? 6.780 -2.395 -13.417 1.00 82.88 80 GLU A N 1
ATOM 592 C CA . GLU A 1 80 ? 7.089 -3.271 -14.550 1.00 82.88 80 GLU A CA 1
ATOM 593 C C . GLU A 1 80 ? 6.343 -2.858 -15.828 1.00 82.88 80 GLU A C 1
ATOM 595 O O . GLU A 1 80 ? 6.906 -2.900 -16.920 1.00 82.88 80 GLU A O 1
ATOM 600 N N . PHE A 1 81 ? 5.094 -2.400 -15.699 1.00 83.94 81 PHE A N 1
ATOM 601 C CA . PHE A 1 81 ? 4.249 -2.030 -16.843 1.00 83.94 81 PHE A CA 1
ATOM 602 C C . PHE A 1 81 ? 4.104 -0.519 -17.068 1.00 83.94 81 PHE A C 1
ATOM 604 O O . PHE A 1 81 ? 3.546 -0.096 -18.082 1.00 83.94 81 PHE A O 1
ATOM 611 N N . GLY A 1 82 ? 4.536 0.311 -16.123 1.00 81.69 82 GLY A N 1
ATOM 612 C CA . GLY A 1 82 ? 4.342 1.758 -16.159 1.00 81.69 82 GLY A CA 1
ATOM 613 C C . GLY A 1 82 ? 5.581 2.539 -16.581 1.00 81.69 82 GLY A C 1
ATOM 614 O O . GLY A 1 82 ? 6.705 2.056 -16.583 1.00 81.69 82 GLY A O 1
ATOM 615 N N . LEU A 1 83 ? 5.352 3.811 -16.914 1.00 77.56 83 LEU A N 1
ATOM 616 C CA . LEU A 1 83 ? 6.400 4.771 -17.286 1.00 77.56 83 LEU A CA 1
ATOM 617 C C . LEU A 1 83 ? 7.015 5.494 -16.071 1.00 77.56 83 LEU A C 1
ATOM 619 O O . LEU A 1 83 ? 7.914 6.316 -16.230 1.00 77.56 83 LEU A O 1
ATOM 623 N N . TYR A 1 84 ? 6.507 5.234 -14.862 1.00 75.75 84 TYR A N 1
ATOM 624 C CA . TYR A 1 84 ? 6.917 5.914 -13.633 1.00 75.75 84 TYR A CA 1
ATOM 625 C C . TYR A 1 84 ? 7.829 5.019 -12.796 1.00 75.75 84 TYR A C 1
ATOM 627 O O . TYR A 1 84 ? 7.444 3.913 -12.433 1.00 75.75 84 TYR A O 1
ATOM 635 N N . ALA A 1 85 ? 9.000 5.542 -12.424 1.00 67.88 85 ALA A N 1
ATOM 636 C CA . ALA A 1 85 ? 10.028 4.786 -11.706 1.00 67.88 85 ALA A CA 1
ATOM 637 C C . ALA A 1 85 ? 9.579 4.238 -10.332 1.00 67.88 85 ALA A C 1
ATOM 639 O O . ALA A 1 85 ? 10.006 3.150 -9.951 1.00 67.88 85 ALA A O 1
ATOM 640 N N . ASP A 1 86 ? 8.706 4.957 -9.606 1.00 75.81 86 ASP A N 1
ATOM 641 C CA . ASP A 1 86 ? 8.242 4.534 -8.273 1.00 75.81 86 ASP A CA 1
ATOM 642 C C . ASP A 1 86 ? 6.782 4.064 -8.225 1.00 75.81 86 ASP A C 1
ATOM 644 O O . ASP A 1 86 ? 6.476 3.135 -7.485 1.00 75.81 86 ASP A O 1
ATOM 648 N N . GLY A 1 87 ? 5.854 4.695 -8.956 1.00 84.81 87 GLY A N 1
ATOM 649 C CA . GLY A 1 87 ? 4.440 4.274 -9.012 1.00 84.81 87 GLY A CA 1
ATOM 650 C C . GLY A 1 87 ? 3.651 4.293 -7.683 1.00 84.81 87 GLY A C 1
ATOM 651 O O . GLY A 1 87 ? 2.451 4.021 -7.685 1.00 84.81 87 GLY A O 1
ATOM 652 N N . LEU A 1 88 ? 4.287 4.647 -6.560 1.00 87.62 88 LEU A N 1
ATOM 653 C CA . LEU A 1 88 ? 3.770 4.489 -5.193 1.00 87.62 88 LEU A CA 1
ATOM 654 C C . LEU A 1 88 ? 2.442 5.212 -4.952 1.00 87.62 88 LEU A C 1
ATOM 656 O O . LEU A 1 88 ? 1.498 4.621 -4.435 1.00 87.62 88 LEU A O 1
ATOM 660 N N . CYS A 1 89 ? 2.337 6.480 -5.355 1.00 86.88 89 CYS A N 1
ATOM 661 C CA . CYS A 1 89 ? 1.124 7.272 -5.136 1.00 86.88 89 CYS A CA 1
ATOM 662 C C . CYS A 1 89 ? -0.086 6.688 -5.878 1.00 86.88 89 CYS A C 1
ATOM 664 O O . CYS A 1 89 ? -1.192 6.672 -5.343 1.00 86.88 89 CYS A O 1
ATOM 666 N N . PHE A 1 90 ? 0.126 6.172 -7.092 1.00 87.69 90 PHE A N 1
ATOM 667 C CA . PHE A 1 90 ? -0.927 5.528 -7.875 1.00 87.69 90 PHE A CA 1
ATOM 668 C C . PHE A 1 90 ? -1.350 4.198 -7.252 1.00 87.69 90 PHE A C 1
ATOM 670 O O . PHE A 1 90 ? -2.545 3.918 -7.171 1.00 87.69 90 PHE A O 1
ATOM 677 N N . ALA A 1 91 ? -0.390 3.415 -6.753 1.00 89.00 91 ALA A N 1
ATOM 678 C CA . ALA A 1 91 ? -0.666 2.174 -6.039 1.00 89.00 91 ALA A CA 1
ATOM 679 C C . ALA A 1 91 ? -1.498 2.417 -4.772 1.00 89.00 91 ALA A C 1
ATOM 681 O O . ALA A 1 91 ? -2.483 1.718 -4.549 1.00 89.00 91 ALA A O 1
ATOM 682 N N . VAL A 1 92 ? -1.153 3.434 -3.974 1.00 88.25 92 VAL A N 1
ATOM 683 C CA . VAL A 1 92 ? -1.919 3.811 -2.774 1.00 88.25 92 VAL A CA 1
ATOM 684 C C . VAL A 1 92 ? -3.323 4.281 -3.143 1.00 88.25 92 VAL A C 1
ATOM 686 O O . VAL A 1 92 ? -4.294 3.823 -2.550 1.00 88.25 92 VAL A O 1
ATOM 689 N N . LEU A 1 93 ? -3.459 5.152 -4.145 1.00 88.56 93 LEU A N 1
ATOM 690 C CA . LEU A 1 93 ? -4.766 5.642 -4.582 1.00 88.56 93 LEU A CA 1
ATOM 691 C C . LEU A 1 93 ? -5.673 4.488 -5.043 1.00 88.56 93 LEU A C 1
ATOM 693 O O . LEU A 1 93 ? -6.846 4.422 -4.674 1.00 88.56 93 LEU A O 1
ATOM 697 N N . ALA A 1 94 ? -5.116 3.553 -5.815 1.00 88.88 94 ALA A N 1
ATOM 698 C CA . ALA A 1 94 ? -5.823 2.364 -6.271 1.00 88.88 94 ALA A CA 1
ATOM 699 C C . ALA A 1 94 ? -6.178 1.425 -5.108 1.00 88.88 94 ALA A C 1
ATOM 701 O O . ALA A 1 94 ? -7.305 0.937 -5.037 1.00 88.88 94 ALA A O 1
ATOM 702 N N . ALA A 1 95 ? -5.266 1.210 -4.159 1.00 87.38 95 ALA A N 1
ATOM 703 C CA . ALA A 1 95 ? -5.540 0.410 -2.971 1.00 87.38 95 ALA A CA 1
ATOM 704 C C . ALA A 1 95 ? -6.651 1.027 -2.111 1.00 87.38 95 ALA A C 1
ATOM 706 O O . ALA A 1 95 ? -7.537 0.301 -1.665 1.00 87.38 95 ALA A O 1
ATOM 707 N N . ASN A 1 96 ? -6.668 2.354 -1.948 1.00 87.06 96 ASN A N 1
ATOM 708 C CA . ASN A 1 96 ? -7.714 3.074 -1.219 1.00 87.06 96 ASN A CA 1
ATOM 709 C C . ASN A 1 96 ? -9.096 2.875 -1.857 1.00 87.06 96 ASN A C 1
ATOM 711 O O . ASN A 1 96 ? -10.086 2.704 -1.147 1.00 87.06 96 ASN A O 1
ATOM 715 N N . LEU A 1 97 ? -9.177 2.808 -3.191 1.00 85.25 97 LEU A N 1
ATOM 716 C CA . LEU A 1 97 ? -10.423 2.491 -3.899 1.00 85.25 97 LEU A CA 1
ATOM 717 C C . LEU A 1 97 ? -10.909 1.055 -3.621 1.00 85.25 97 LEU A C 1
ATOM 719 O O . LEU A 1 97 ? -12.114 0.788 -3.617 1.00 85.25 97 LEU A O 1
ATOM 723 N N . LEU A 1 98 ? -9.984 0.128 -3.366 1.00 83.12 98 LEU A N 1
ATOM 724 C CA . LEU A 1 98 ? -10.278 -1.277 -3.080 1.00 83.12 98 LEU A CA 1
ATOM 725 C C . LEU A 1 98 ? -10.653 -1.534 -1.612 1.00 83.12 98 LEU A C 1
ATOM 727 O O . LEU A 1 98 ? -11.227 -2.580 -1.315 1.00 83.12 98 LEU A O 1
ATOM 731 N N . VAL A 1 99 ? -10.419 -0.591 -0.697 1.00 83.06 99 VAL A N 1
ATOM 732 C CA . VAL A 1 99 ? -10.764 -0.718 0.733 1.00 83.06 99 VAL A CA 1
ATOM 733 C C . VAL A 1 99 ? -12.223 -1.135 0.974 1.00 83.06 99 VAL A C 1
ATOM 735 O O . VAL A 1 99 ? -12.432 -2.151 1.639 1.00 83.06 99 VAL A O 1
ATOM 738 N N . PRO A 1 100 ? -13.260 -0.460 0.432 1.00 77.06 100 PRO A N 1
ATOM 739 C CA . PRO A 1 100 ? -14.652 -0.861 0.664 1.00 77.06 100 PRO A CA 1
ATOM 740 C C . PRO A 1 100 ? -15.024 -2.208 0.021 1.00 77.06 100 PRO A C 1
ATOM 742 O O . PRO A 1 100 ? -16.061 -2.791 0.350 1.00 77.06 100 PRO A O 1
ATOM 745 N N . GLN A 1 101 ?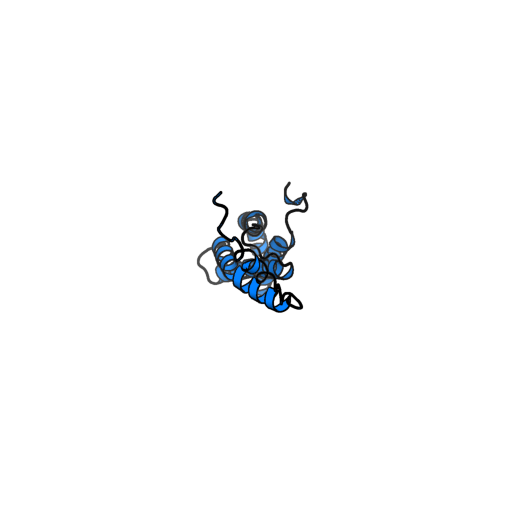 -14.229 -2.706 -0.931 1.00 80.38 101 GLN A N 1
ATOM 746 C CA . GLN A 1 101 ? -14.381 -4.058 -1.481 1.00 80.38 101 GLN A CA 1
ATOM 747 C C . GLN A 1 101 ? -13.766 -5.093 -0.531 1.00 80.38 101 GLN A C 1
ATOM 749 O O . GLN A 1 101 ? -14.407 -6.096 -0.214 1.00 80.38 101 GLN A O 1
ATOM 754 N N . ILE A 1 102 ? -12.563 -4.811 -0.022 1.00 79.38 102 ILE A N 1
ATOM 755 C CA . ILE A 1 102 ? -11.864 -5.637 0.968 1.00 79.38 102 ILE A CA 1
ATOM 756 C C . ILE A 1 102 ? -12.701 -5.761 2.240 1.00 79.38 102 ILE A C 1
ATOM 758 O O . ILE A 1 102 ? -12.905 -6.867 2.734 1.00 79.38 102 ILE A O 1
ATOM 762 N N . ASP A 1 103 ? -13.240 -4.654 2.743 1.00 78.62 103 ASP A N 1
ATOM 763 C CA . ASP A 1 103 ? -14.024 -4.656 3.974 1.00 78.62 103 ASP A CA 1
ATOM 764 C C . ASP A 1 103 ? -15.311 -5.477 3.822 1.00 78.62 103 ASP A C 1
ATOM 766 O O . ASP A 1 103 ? -15.613 -6.319 4.661 1.00 78.62 103 ASP A O 1
ATOM 770 N N . ARG A 1 104 ? -16.012 -5.369 2.685 1.00 76.44 104 ARG A N 1
ATOM 771 C CA . ARG A 1 104 ? -17.166 -6.236 2.387 1.00 76.44 104 ARG A CA 1
ATOM 772 C C . ARG A 1 104 ? -16.801 -7.716 2.337 1.00 76.44 104 ARG A C 1
ATOM 774 O O . ARG A 1 104 ? -17.571 -8.542 2.831 1.00 76.44 104 ARG A O 1
ATOM 781 N N . LEU A 1 105 ? -15.649 -8.061 1.765 1.00 75.00 105 LEU A N 1
ATOM 782 C CA . LEU A 1 105 ? -15.174 -9.442 1.706 1.00 75.00 105 LEU A CA 1
ATOM 783 C C . LEU A 1 105 ? -14.844 -9.983 3.105 1.00 75.00 105 LEU A C 1
ATOM 785 O O . LEU A 1 105 ? -15.264 -11.086 3.455 1.00 75.00 105 LEU A O 1
ATOM 789 N N . VAL A 1 106 ? -14.151 -9.194 3.928 1.00 72.81 106 VAL A N 1
ATOM 790 C CA . VAL A 1 106 ? -13.776 -9.591 5.291 1.00 72.81 106 VAL A CA 1
ATOM 791 C C . VAL A 1 106 ? -14.995 -9.636 6.215 1.00 72.81 106 VAL A C 1
ATOM 793 O O . VAL A 1 106 ? -15.158 -10.599 6.963 1.00 72.81 106 VAL A O 1
ATOM 796 N N . LEU A 1 107 ? -15.907 -8.665 6.124 1.00 70.38 107 LEU A N 1
ATOM 797 C CA . LEU A 1 107 ? -17.167 -8.662 6.871 1.00 70.38 107 LEU A CA 1
ATOM 798 C C . LEU A 1 107 ? -18.065 -9.839 6.483 1.00 70.38 107 LEU A C 1
ATOM 800 O O . LEU A 1 107 ? -18.756 -10.377 7.345 1.00 70.38 107 LEU A O 1
ATOM 804 N N . ARG A 1 108 ? -18.049 -10.281 5.219 1.00 65.31 108 ARG A N 1
ATOM 805 C CA . ARG A 1 108 ? -18.767 -11.491 4.791 1.00 65.31 108 ARG A CA 1
ATOM 806 C C . ARG A 1 108 ? -18.226 -12.752 5.470 1.00 65.31 108 ARG A C 1
ATOM 808 O O . ARG A 1 108 ? -19.005 -13.650 5.765 1.00 65.31 108 ARG A O 1
ATOM 815 N N . ILE A 1 109 ? -16.925 -12.800 5.744 1.00 67.00 109 ILE A N 1
ATOM 816 C CA . ILE A 1 109 ? -16.263 -13.905 6.451 1.00 67.00 109 ILE A CA 1
ATOM 817 C C . ILE A 1 109 ? -16.499 -13.834 7.969 1.00 67.00 109 ILE A C 1
ATOM 819 O O . ILE A 1 109 ? -16.630 -14.868 8.615 1.00 67.00 109 ILE A O 1
ATOM 823 N N . GLN A 1 110 ? -16.582 -12.632 8.550 1.00 66.88 110 GLN A N 1
ATOM 824 C CA . GLN A 1 110 ? -16.677 -12.440 10.004 1.00 66.88 110 GLN A CA 1
ATOM 825 C C . GLN A 1 110 ? -18.094 -12.424 10.596 1.00 66.88 110 GLN A C 1
ATOM 827 O O . GLN A 1 110 ? -18.235 -12.184 11.794 1.00 66.88 110 GLN A O 1
ATOM 832 N N . ARG A 1 111 ? -19.157 -12.676 9.827 1.00 51.97 111 ARG A N 1
ATOM 833 C CA . ARG A 1 111 ? -20.525 -12.700 10.376 1.00 51.97 111 ARG A CA 1
ATOM 834 C C . ARG A 1 111 ? -20.859 -14.078 10.955 1.00 51.97 111 ARG A C 1
ATOM 836 O O . ARG A 1 111 ? -21.165 -14.974 10.174 1.00 51.97 111 ARG A O 1
ATOM 843 N N . PRO A 1 112 ? -20.954 -14.217 12.293 1.00 54.97 112 PRO A N 1
ATOM 844 C CA . PRO A 1 112 ? -21.913 -15.180 12.81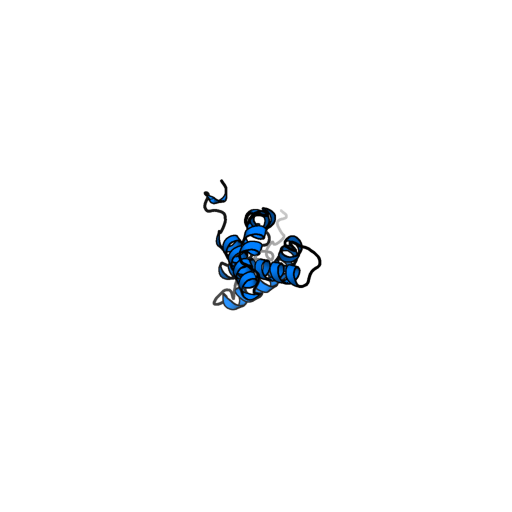5 1.00 54.97 112 PRO A CA 1
ATOM 845 C C . PRO A 1 112 ? -23.152 -14.544 13.475 1.00 54.97 112 PRO A C 1
ATOM 847 O O . PRO A 1 112 ? -24.189 -15.184 13.411 1.00 54.97 112 PRO A O 1
ATOM 850 N N . TRP A 1 113 ? -23.159 -13.314 14.030 1.00 57.81 113 TRP A N 1
ATOM 851 C CA . TRP A 1 113 ? -24.308 -12.913 14.890 1.00 57.81 113 TRP A CA 1
ATOM 852 C C . TRP A 1 113 ? -24.751 -11.435 14.921 1.00 57.81 113 TRP A C 1
ATOM 854 O O . TRP A 1 113 ? -25.428 -11.028 15.856 1.00 57.81 113 TRP A O 1
ATOM 864 N N . TYR A 1 114 ? -24.484 -10.622 13.892 1.00 59.59 114 TYR A N 1
ATOM 865 C CA . TYR A 1 114 ? -25.133 -9.296 13.772 1.00 59.59 114 TYR A CA 1
ATOM 866 C C . TYR A 1 114 ? -26.353 -9.361 12.844 1.00 59.59 114 TYR A C 1
ATOM 868 O O . TYR A 1 114 ? -26.396 -8.744 11.778 1.00 59.59 114 TYR A O 1
ATOM 876 N N . THR A 1 115 ? -27.316 -10.199 13.218 1.00 60.06 115 THR A N 1
ATOM 877 C CA . THR A 1 115 ? -28.695 -10.121 12.733 1.00 60.06 115 THR A CA 1
ATOM 878 C C . THR A 1 115 ? -29.574 -9.849 13.948 1.00 60.06 115 THR A C 1
ATOM 880 O O . THR A 1 115 ? -29.471 -10.547 14.949 1.00 60.06 115 THR A O 1
ATOM 883 N N . ARG A 1 116 ? -30.432 -8.828 13.827 1.00 52.66 116 ARG A N 1
ATOM 884 C CA . ARG A 1 116 ? -31.386 -8.300 14.820 1.00 52.66 116 ARG A CA 1
ATOM 885 C C . ARG A 1 116 ? -30.828 -7.296 15.837 1.00 52.66 116 ARG A C 1
ATOM 887 O O . ARG A 1 116 ? -30.514 -7.640 16.968 1.00 52.66 116 ARG A O 1
ATOM 894 N N . THR A 1 117 ? -30.938 -6.018 15.495 1.00 54.41 117 THR A N 1
ATOM 895 C CA . THR A 1 117 ? -31.463 -5.044 16.463 1.00 54.41 117 THR A CA 1
ATOM 896 C C . THR A 1 117 ? -32.919 -4.784 16.083 1.00 54.41 117 THR A C 1
ATOM 898 O O . THR A 1 117 ? -33.182 -3.966 15.205 1.00 54.41 117 THR A O 1
ATOM 901 N N . PRO A 1 118 ? -33.897 -5.483 16.680 1.00 57.12 118 PRO A N 1
ATOM 902 C CA . PRO A 1 118 ? -35.261 -4.992 16.712 1.00 57.12 118 PRO A CA 1
ATOM 903 C C . PRO A 1 118 ? -35.293 -3.944 17.830 1.00 57.12 118 PRO A C 1
ATOM 905 O O . PRO A 1 118 ? -35.581 -4.265 18.975 1.00 57.12 118 PRO A O 1
ATOM 908 N N . CYS A 1 119 ? -34.865 -2.715 17.542 1.00 59.06 119 CYS A N 1
ATOM 909 C CA . CYS A 1 119 ? -34.937 -1.622 18.517 1.00 59.06 119 CYS A CA 1
ATOM 910 C C . CYS A 1 119 ? -35.216 -0.283 17.827 1.00 59.06 119 CYS A C 1
ATOM 912 O O . CYS A 1 119 ? -34.549 0.718 18.057 1.00 59.06 119 CYS A O 1
ATOM 914 N N . THR A 1 120 ? -36.173 -0.279 16.903 1.00 55.81 120 THR A N 1
ATOM 915 C CA . THR A 1 120 ? -36.777 0.958 16.381 1.00 55.81 120 THR A CA 1
ATOM 916 C C . THR A 1 120 ? -38.305 0.935 16.454 1.00 55.81 120 THR A C 1
ATOM 918 O O . THR A 1 120 ? -38.946 1.928 16.127 1.00 55.81 120 THR A O 1
ATOM 921 N N . GLU A 1 121 ? -38.898 -0.157 16.949 1.00 58.75 121 GLU A N 1
ATOM 922 C CA . GLU A 1 121 ? -40.347 -0.287 17.151 1.00 58.75 121 GLU A CA 1
ATOM 923 C C . GLU A 1 121 ? -40.824 0.516 18.379 1.00 58.75 121 GLU A C 1
ATOM 925 O O . GLU A 1 121 ? -41.873 1.150 18.336 1.00 58.75 121 GLU A O 1
ATOM 930 N N . SER A 1 122 ? -40.026 0.568 19.455 1.00 57.16 122 SER A N 1
ATOM 931 C CA . SER A 1 122 ? -40.427 1.187 20.731 1.00 57.16 122 SER A CA 1
ATOM 932 C C . SER A 1 122 ? -40.396 2.719 20.742 1.00 57.16 122 SER A C 1
ATOM 934 O O . SER A 1 122 ? -40.966 3.324 21.638 1.00 57.16 122 SER A O 1
ATOM 936 N N . VAL A 1 123 ? -39.759 3.367 19.758 1.00 59.41 123 VAL A N 1
ATOM 937 C CA . VAL A 1 123 ? -39.726 4.843 19.657 1.00 59.41 123 VAL A CA 1
ATOM 938 C C . VAL A 1 123 ? -40.965 5.381 18.925 1.00 59.41 123 VAL A C 1
ATOM 940 O O . VAL A 1 123 ? -41.329 6.544 19.070 1.00 59.41 123 VAL A O 1
ATOM 943 N N . ARG A 1 124 ? -41.669 4.533 18.163 1.00 60.66 124 ARG A N 1
ATOM 944 C CA . ARG A 1 124 ? -42.904 4.912 17.460 1.00 60.66 124 ARG A CA 1
ATOM 945 C C . ARG A 1 124 ? -44.137 4.915 18.380 1.00 60.66 124 ARG A C 1
ATOM 947 O O . ARG A 1 124 ? -45.118 5.569 18.042 1.00 60.66 124 ARG A O 1
ATOM 954 N N . SER A 1 125 ? -44.089 4.246 19.534 1.00 58.72 125 SER A N 1
ATOM 955 C CA . SER A 1 125 ? -45.196 4.205 20.504 1.00 58.72 125 SER A CA 1
ATOM 956 C C . SER A 1 125 ? -45.289 5.425 21.429 1.00 58.72 125 SER A C 1
ATOM 958 O O . SER A 1 125 ? -46.380 5.706 21.915 1.00 58.72 125 SER A O 1
ATOM 960 N N . ASP A 1 126 ? -44.212 6.196 21.615 1.00 57.38 126 ASP A N 1
ATOM 961 C CA . ASP A 1 126 ? -44.208 7.347 22.542 1.00 57.38 126 ASP A CA 1
ATOM 962 C C . ASP A 1 126 ? -44.698 8.665 21.910 1.00 57.38 126 ASP A C 1
ATOM 964 O O . ASP A 1 126 ? -44.964 9.637 22.611 1.00 57.38 126 ASP A O 1
ATOM 968 N N . VAL A 1 127 ? -44.872 8.714 20.585 1.00 61.22 127 VAL A N 1
ATOM 969 C CA . VAL A 1 127 ? -45.307 9.931 19.862 1.00 61.22 127 VAL A CA 1
ATOM 970 C C . VAL A 1 127 ? -46.838 9.980 19.667 1.00 61.22 127 VAL A C 1
ATOM 972 O O . VAL A 1 127 ? -47.378 10.961 19.166 1.00 61.22 127 VAL A O 1
ATOM 975 N N . GLY A 1 128 ? -47.570 8.940 20.087 1.00 54.41 128 GLY A N 1
ATOM 976 C CA . GLY A 1 128 ? -49.011 8.781 19.837 1.00 54.41 128 GLY A CA 1
ATOM 977 C C . GLY A 1 128 ? -49.965 9.219 20.957 1.00 54.41 128 GLY A C 1
ATOM 978 O O . GLY A 1 128 ? -51.161 8.971 20.833 1.00 54.41 128 GLY A O 1
ATOM 979 N N . GLY A 1 129 ? -49.485 9.832 22.046 1.00 57.75 129 GLY A N 1
A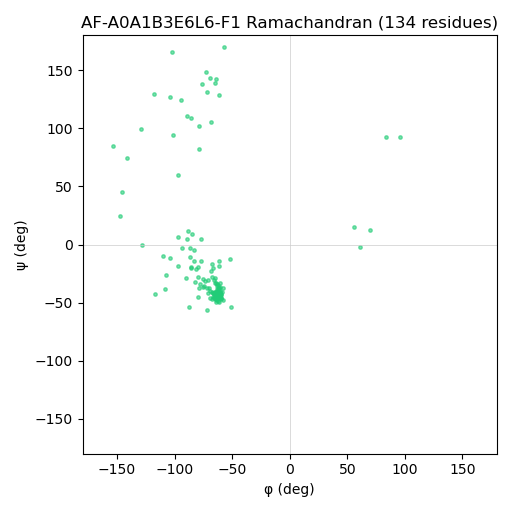TOM 980 C CA . GLY A 1 129 ? -50.309 10.092 23.234 1.00 57.75 129 GLY A CA 1
ATOM 981 C C . GLY A 1 129 ? -50.052 11.436 23.909 1.00 57.75 129 GLY A C 1
ATOM 982 O O . GLY A 1 129 ? -49.479 11.474 24.990 1.00 57.75 129 GLY A O 1
ATOM 983 N N . ALA A 1 130 ? -50.523 12.533 23.317 1.00 52.22 130 ALA A N 1
ATOM 984 C CA . ALA A 1 130 ? -50.745 13.781 24.047 1.00 52.22 130 ALA A CA 1
ATOM 985 C C . ALA A 1 130 ? -52.170 14.280 23.745 1.00 52.22 130 ALA A C 1
ATOM 987 O O . ALA A 1 130 ? -52.403 14.835 22.669 1.00 52.22 130 ALA A O 1
ATOM 988 N N . PRO A 1 131 ? -53.145 14.033 24.639 1.00 52.00 131 PRO A N 1
ATOM 989 C CA . PRO A 1 131 ? -54.481 14.575 24.496 1.00 52.00 131 PRO A CA 1
ATOM 990 C C . PRO A 1 131 ? -54.449 16.078 24.773 1.00 52.00 131 PRO A C 1
ATOM 992 O O . PRO A 1 131 ? -53.896 16.538 25.774 1.00 52.00 131 PRO A O 1
ATOM 995 N N . GLY A 1 132 ? -55.064 16.833 23.861 1.00 64.56 132 GLY A N 1
ATOM 996 C CA . GLY A 1 132 ? -55.613 18.139 24.193 1.00 64.56 132 GLY A CA 1
ATOM 997 C C . GLY A 1 132 ? -56.627 18.033 25.336 1.00 64.56 132 GLY A C 1
ATOM 998 O O . GLY A 1 132 ? -57.053 16.940 25.697 1.00 64.56 132 GLY A O 1
ATOM 999 N N . GLU A 1 133 ? -57.013 19.201 25.845 1.00 54.34 133 GLU A N 1
ATOM 1000 C CA . GLU A 1 133 ? -57.916 19.455 26.980 1.00 54.34 133 GLU A CA 1
ATOM 1001 C C . GLU A 1 133 ? -57.225 19.680 28.332 1.00 54.34 133 GLU A C 1
ATOM 1003 O O . GLU A 1 133 ? -57.017 18.783 29.151 1.00 54.34 133 GLU A O 1
ATOM 1008 N N . ARG A 1 134 ? -56.972 20.964 28.609 1.00 44.00 134 ARG A N 1
ATOM 1009 C CA . ARG A 1 134 ? -57.441 21.571 29.859 1.00 44.00 134 ARG A CA 1
ATOM 1010 C C . ARG A 1 134 ? -57.630 23.078 29.674 1.00 44.00 134 ARG A C 1
ATOM 1012 O O . ARG A 1 134 ? -56.726 23.873 29.903 1.00 44.00 134 ARG A O 1
ATOM 1019 N N . SER A 1 135 ? -58.804 23.432 29.167 1.00 52.25 135 SER A N 1
ATOM 1020 C CA . SER A 1 135 ? -59.439 24.728 29.380 1.00 52.25 135 SER A CA 1
ATOM 1021 C C . SER A 1 135 ? -60.285 24.613 30.642 1.00 52.25 135 SER A C 1
ATOM 1023 O O . SER A 1 135 ? -61.251 23.859 30.609 1.00 52.25 135 SER A O 1
ATOM 1025 N N . GLU A 1 136 ? -59.871 25.298 31.707 1.00 50.94 136 GLU A N 1
ATOM 1026 C CA . GLU A 1 136 ? -60.674 25.881 32.801 1.00 50.94 136 GLU A CA 1
ATOM 1027 C C . GLU A 1 136 ? -59.742 26.625 33.769 1.00 50.94 136 GLU A C 1
ATOM 1029 O O . GLU A 1 136 ? -58.703 26.041 34.160 1.00 50.94 136 GLU A O 1
#

Secondary structure (DSSP, 8-state):
--TTTT-S-THHHHHHHHHHHHHHHHTT--HHHHHHHHHSHHHHHIIIIITT-TTTS-SSHHHHHHHHHHHHHHHHHHHHHSS-S--HHHHHHHHHHHHHHHHHHHHHHS-SS------SSTTSSTTS--------

pLDDT: mean 72.59, std 13.2, range [41.03, 89.69]

Nearest PDB structures (foldseek):
  8rbq-assembly1_D  TM=7.809E-01  e=2.946E-06  Azotobacter vinelandii DJ
  8rb9-assembly1_D  TM=8.047E-01  e=8.257E-06  Azotobacter vinelandii DJ
  7zc6-assembly1_D  TM=8.618E-01  e=2.140E-04  Clostridium tetanomorphum

Radius of gyration: 23.87 Å; Cα contacts (8 Å, |Δi|>4): 117; chains: 1; bounding box: 81×41×50 Å